Protein AF-A0A9D7Q2U6-F1 (afdb_monomer_lite)

Secondary structure (DSSP, 8-state):
--TTT---------SS-STT-HHHHHHHHHHHHT---SEEEE-GGG--HHHHHHHHHTT-EEEEPPPPPPGGGS-SSGGGSGGGSEEETTTEEE-TTS-EEEE-SPPEEE----TTSPP-PPEEE--EE-GGGGG-TTGGGTTT-TTS---

Structure (mmCIF, N/CA/C/O backbone):
data_AF-A0A9D7Q2U6-F1
#
_entry.id   AF-A0A9D7Q2U6-F1
#
loop_
_atom_site.group_PDB
_atom_site.id
_atom_site.type_symbol
_atom_site.label_atom_id
_atom_site.label_alt_id
_atom_site.label_comp_id
_atom_site.label_asym_id
_atom_site.label_entity_id
_atom_site.label_seq_id
_atom_site.pdbx_PDB_ins_code
_atom_site.Cartn_x
_atom_site.Cartn_y
_atom_site.Cartn_z
_atom_site.occupancy
_atom_site.B_iso_or_equiv
_atom_site.auth_seq_id
_atom_site.auth_comp_id
_atom_site.auth_asym_id
_atom_site.auth_atom_id
_atom_site.pdbx_PDB_model_num
ATOM 1 N N . MET A 1 1 ? -16.877 7.657 15.115 1.00 68.31 1 MET A N 1
ATOM 2 C CA . MET A 1 1 ? -18.040 8.349 15.700 1.00 68.31 1 MET A CA 1
ATOM 3 C C . MET A 1 1 ? -19.271 7.678 15.131 1.00 68.31 1 MET A C 1
ATOM 5 O O . MET A 1 1 ? -19.239 7.358 13.951 1.00 68.31 1 MET A O 1
ATOM 9 N N . ASP A 1 2 ? -20.282 7.401 15.944 1.00 77.38 2 ASP A N 1
ATOM 10 C CA . ASP A 1 2 ? -21.564 6.902 15.449 1.00 77.38 2 ASP A CA 1
ATOM 11 C C . ASP A 1 2 ? -22.241 7.978 14.593 1.00 77.38 2 ASP A C 1
ATOM 13 O O . ASP A 1 2 ? -22.358 9.127 15.021 1.00 77.38 2 ASP A O 1
ATOM 17 N N . GLU A 1 3 ? -22.692 7.625 13.393 1.00 80.56 3 GLU A N 1
ATOM 18 C CA . GLU A 1 3 ? -23.290 8.593 12.478 1.00 80.56 3 GLU A CA 1
ATOM 19 C C . GLU A 1 3 ? -24.650 9.087 12.978 1.00 80.56 3 GLU A C 1
ATOM 21 O O . GLU A 1 3 ? -24.962 10.270 12.821 1.00 80.56 3 GLU A O 1
ATOM 26 N N . LYS A 1 4 ? -25.446 8.216 13.604 1.00 79.75 4 LYS A N 1
ATOM 27 C CA . LYS A 1 4 ? -26.826 8.530 13.985 1.00 79.75 4 LYS A CA 1
ATOM 28 C C . LYS A 1 4 ? -26.895 9.436 15.209 1.00 79.75 4 LYS A C 1
ATOM 30 O O . LYS A 1 4 ? -27.576 10.455 15.189 1.00 79.75 4 LYS A O 1
ATOM 35 N N . ASN A 1 5 ? -26.177 9.071 16.266 1.00 83.88 5 ASN A N 1
ATOM 36 C CA . ASN A 1 5 ? -26.239 9.736 17.567 1.00 83.88 5 ASN A CA 1
ATOM 37 C C . ASN A 1 5 ? -25.010 10.604 17.842 1.00 83.88 5 ASN A C 1
ATOM 39 O O . ASN A 1 5 ? -24.895 11.189 18.916 1.00 83.88 5 ASN A O 1
ATOM 43 N N . LYS A 1 6 ? -24.080 10.686 16.883 1.00 82.94 6 LYS A N 1
ATOM 44 C CA . LYS A 1 6 ? -22.868 11.504 16.975 1.00 82.94 6 LYS A CA 1
ATOM 45 C C . LYS A 1 6 ? -21.985 11.137 18.182 1.00 82.94 6 LYS A C 1
ATOM 47 O O . LYS A 1 6 ? -21.244 11.966 18.706 1.00 82.94 6 LYS A O 1
ATOM 52 N N . LEU A 1 7 ? -22.031 9.869 18.605 1.00 83.75 7 LEU A N 1
ATOM 53 C CA . LEU A 1 7 ? -21.305 9.371 19.775 1.00 83.75 7 LEU A CA 1
ATOM 54 C C . LEU A 1 7 ? -19.847 9.052 19.444 1.00 83.75 7 LEU A C 1
ATOM 56 O O . LEU A 1 7 ? -19.532 8.405 18.441 1.00 83.75 7 LEU A O 1
ATOM 60 N N . ILE A 1 8 ? -18.932 9.474 20.312 1.00 85.19 8 ILE A N 1
ATOM 61 C CA . ILE A 1 8 ? -17.527 9.076 20.225 1.00 85.19 8 ILE A CA 1
ATOM 62 C C . ILE A 1 8 ? -17.414 7.651 20.773 1.00 85.19 8 ILE A C 1
ATOM 64 O O . ILE A 1 8 ? -17.665 7.414 21.948 1.00 85.19 8 ILE A O 1
ATOM 68 N N . ILE A 1 9 ? -17.059 6.709 19.898 1.00 84.38 9 ILE A N 1
ATOM 69 C CA . ILE A 1 9 ? -17.004 5.272 20.219 1.00 84.38 9 ILE A CA 1
ATOM 70 C C . ILE A 1 9 ? -15.640 4.893 20.811 1.00 84.38 9 ILE A C 1
ATOM 72 O O . ILE A 1 9 ? -15.554 4.052 21.694 1.00 84.38 9 ILE A O 1
ATOM 76 N N . ASP A 1 10 ? -14.567 5.519 20.332 1.00 86.56 10 ASP A N 1
ATOM 77 C CA . ASP A 1 10 ? -13.198 5.275 20.777 1.00 86.56 10 ASP A CA 1
ATOM 78 C C . ASP A 1 10 ? -12.380 6.550 20.574 1.00 86.56 10 ASP A C 1
ATOM 80 O O . ASP A 1 10 ? -12.541 7.251 19.571 1.00 86.56 10 ASP A O 1
ATOM 84 N N . TYR A 1 11 ? -11.490 6.838 21.520 1.00 83.69 11 TYR A N 1
ATOM 85 C CA . TYR A 1 11 ? -10.447 7.838 21.356 1.00 83.69 11 TYR A CA 1
ATOM 86 C C . TYR A 1 11 ? -9.187 7.364 22.076 1.00 83.69 11 TYR A C 1
ATOM 88 O O . TYR A 1 11 ? -9.228 6.869 23.201 1.00 83.69 11 TYR A O 1
ATOM 96 N N . LYS A 1 12 ? -8.039 7.519 21.420 1.00 82.19 12 LYS A N 1
ATOM 97 C CA . LYS A 1 12 ? -6.739 7.207 22.007 1.00 82.19 12 LYS A CA 1
ATOM 98 C C . LYS A 1 12 ? -5.771 8.325 21.677 1.00 82.19 12 LYS A C 1
ATOM 100 O O . LYS A 1 12 ? -5.477 8.561 20.511 1.00 82.19 12 LYS A O 1
ATOM 105 N N . VAL A 1 13 ? -5.255 8.983 22.708 1.00 77.06 13 VAL A N 1
ATOM 106 C CA . VAL A 1 13 ? -4.228 10.014 22.549 1.00 77.06 13 VAL A CA 1
ATOM 107 C C . VAL A 1 13 ? -2.879 9.328 22.359 1.00 77.06 13 VAL A C 1
ATOM 109 O O . VAL A 1 13 ? -2.467 8.513 23.187 1.00 77.06 13 VAL A O 1
ATOM 112 N N . THR A 1 14 ? -2.185 9.635 21.266 1.00 69.94 14 THR A N 1
ATOM 113 C CA . THR A 1 14 ? -0.835 9.125 21.006 1.00 69.94 14 THR A CA 1
ATOM 114 C C . THR A 1 14 ? 0.092 10.260 20.605 1.00 69.94 14 THR A C 1
ATOM 116 O O . THR A 1 14 ? -0.251 11.039 19.729 1.00 69.94 14 THR A O 1
ATOM 119 N N . ASN A 1 15 ? 1.296 10.311 21.181 1.00 70.81 15 ASN A N 1
ATOM 120 C CA . ASN A 1 15 ? 2.366 11.216 20.737 1.00 70.81 15 ASN A CA 1
ATOM 121 C C . ASN A 1 15 ? 3.240 10.569 19.640 1.00 70.81 15 ASN A C 1
ATOM 123 O O . ASN A 1 15 ? 4.459 10.704 19.619 1.00 70.81 15 ASN A O 1
ATOM 127 N N . ASN A 1 16 ? 2.618 9.754 18.789 1.00 68.31 16 ASN A N 1
ATOM 128 C CA . ASN A 1 16 ? 3.257 9.078 17.667 1.00 68.31 16 ASN A CA 1
ATOM 129 C C . ASN A 1 16 ? 2.570 9.539 16.385 1.00 68.31 16 ASN A C 1
ATOM 131 O O . ASN A 1 16 ? 1.423 9.971 16.424 1.00 68.31 16 ASN A O 1
ATOM 135 N N . ASN A 1 17 ? 3.264 9.423 15.257 1.00 66.75 17 ASN A N 1
ATOM 136 C CA . ASN A 1 17 ? 2.671 9.718 13.960 1.00 66.75 17 ASN A CA 1
ATOM 137 C C . ASN A 1 17 ? 1.481 8.792 13.644 1.00 66.75 17 ASN A C 1
ATOM 139 O O . ASN A 1 17 ? 1.471 7.624 14.031 1.00 66.75 17 ASN A O 1
ATOM 143 N N . ASP A 1 18 ? 0.525 9.301 12.863 1.00 63.97 18 ASP A N 1
ATOM 144 C CA . ASP A 1 18 ? -0.664 8.547 12.425 1.00 63.97 18 ASP A CA 1
ATOM 145 C C . ASP A 1 18 ? -0.323 7.401 11.457 1.00 63.97 18 ASP A C 1
ATOM 147 O O . ASP A 1 18 ? -1.116 6.484 11.216 1.00 63.97 18 ASP A O 1
ATOM 151 N N . SER A 1 19 ? 0.905 7.404 10.926 1.00 62.50 19 SER A N 1
ATOM 152 C CA . SER A 1 19 ? 1.436 6.306 10.129 1.00 62.50 19 SER A CA 1
ATOM 153 C C . SER A 1 19 ? 1.389 5.003 10.933 1.00 62.50 19 SER A C 1
ATOM 155 O O . SER A 1 19 ? 2.125 4.829 11.903 1.00 62.50 19 SER A O 1
ATOM 157 N N . LYS A 1 20 ? 0.580 4.046 10.461 1.00 74.62 20 LYS A N 1
ATOM 158 C CA . LYS A 1 20 ? 0.310 2.742 11.100 1.00 74.62 20 LYS A CA 1
ATOM 159 C C . LYS A 1 20 ? -0.648 2.754 12.304 1.00 74.62 20 LYS A C 1
ATOM 161 O O . LYS A 1 20 ? -0.622 1.829 13.113 1.00 74.62 20 LYS A O 1
ATOM 166 N N . ALA A 1 21 ? -1.492 3.778 12.444 1.00 82.12 21 ALA A N 1
ATOM 167 C CA . ALA A 1 21 ? -2.475 3.844 13.531 1.00 82.12 21 ALA A CA 1
ATOM 168 C C . ALA A 1 21 ? -3.850 3.224 13.184 1.00 82.12 21 ALA A C 1
ATOM 170 O O . ALA A 1 21 ? -4.569 2.792 14.090 1.00 82.12 21 ALA A O 1
ATOM 171 N N . MET A 1 22 ? -4.201 3.131 11.893 1.00 88.50 22 MET A N 1
ATOM 172 C CA . MET A 1 22 ? -5.538 2.731 11.416 1.00 88.50 22 MET A CA 1
ATOM 173 C C . MET A 1 22 ? -5.989 1.363 11.941 1.00 88.50 22 MET A C 1
ATOM 175 O O . MET A 1 22 ? -7.041 1.254 12.564 1.00 88.50 22 MET A O 1
ATOM 179 N N . SER A 1 23 ? -5.211 0.303 11.709 1.00 87.88 23 SER A N 1
ATOM 180 C CA . SER A 1 23 ? 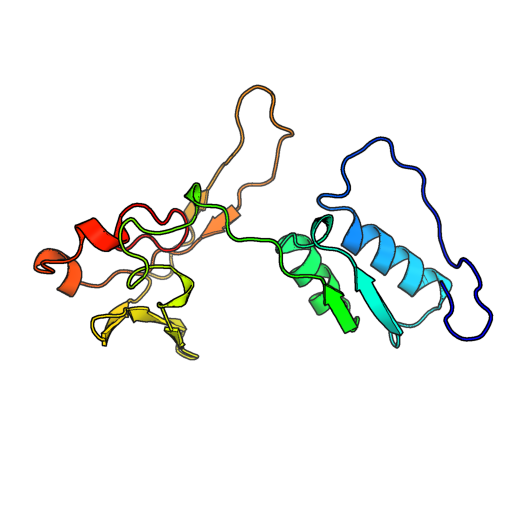-5.610 -1.073 12.028 1.00 87.88 23 SER A CA 1
ATOM 181 C C . SER A 1 23 ? -5.858 -1.266 13.521 1.00 87.88 23 SER A C 1
ATOM 183 O O . SER A 1 23 ? -6.749 -2.018 13.920 1.00 87.88 23 SER A O 1
ATOM 185 N N . GLY A 1 24 ? -5.110 -0.547 14.361 1.00 90.00 24 GLY A N 1
ATOM 186 C CA . GLY A 1 24 ? -5.323 -0.520 15.800 1.00 90.00 24 GLY A CA 1
ATOM 187 C C . GLY A 1 24 ? -6.651 0.131 16.185 1.00 90.00 24 GLY A C 1
ATOM 188 O O . GLY A 1 24 ? -7.306 -0.353 17.105 1.00 90.00 24 GLY A O 1
ATOM 189 N N . MET A 1 25 ? -7.051 1.211 15.509 1.00 91.38 25 MET A N 1
ATOM 190 C CA . MET A 1 25 ? -8.349 1.867 15.722 1.00 91.38 25 MET A CA 1
ATOM 191 C C . MET A 1 25 ? -9.501 0.978 15.257 1.00 91.38 25 MET A C 1
ATOM 193 O O . MET A 1 25 ? -10.429 0.741 16.022 1.00 91.38 25 MET A O 1
ATOM 197 N N . LEU A 1 26 ? -9.395 0.418 14.050 1.00 92.94 26 LEU A N 1
ATOM 198 C CA . LEU A 1 26 ? -10.397 -0.489 13.489 1.00 92.94 26 LEU A CA 1
ATOM 199 C C .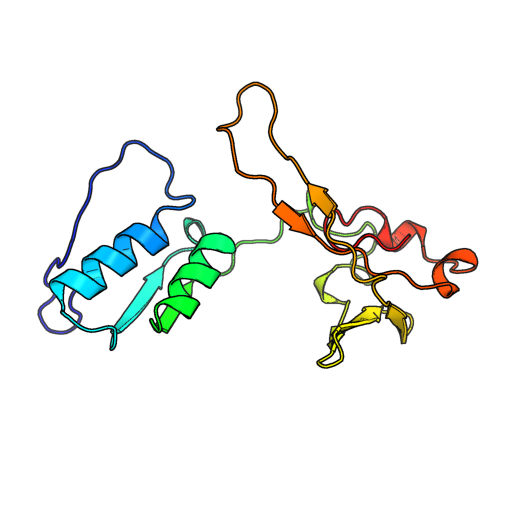 LEU A 1 26 ? -10.631 -1.711 14.375 1.00 92.94 26 LEU A C 1
ATOM 201 O O . LEU A 1 26 ? -11.772 -2.094 14.614 1.00 92.94 26 LEU A O 1
ATOM 205 N N . ARG A 1 27 ? -9.557 -2.290 14.925 1.00 92.81 27 ARG A N 1
ATOM 206 C CA . ARG A 1 27 ? -9.659 -3.408 15.867 1.00 92.81 27 ARG A CA 1
ATOM 207 C C . ARG A 1 27 ? -10.444 -3.029 17.120 1.00 92.81 27 ARG A C 1
ATOM 209 O O . ARG A 1 27 ? -11.295 -3.801 17.540 1.00 92.81 27 ARG A O 1
ATOM 216 N N . ARG A 1 28 ? -10.172 -1.857 17.707 1.00 92.94 28 ARG A N 1
ATOM 217 C CA . ARG A 1 28 ? -10.906 -1.386 18.892 1.00 92.94 28 ARG A CA 1
ATOM 218 C C . ARG A 1 28 ? -12.369 -1.122 18.570 1.00 92.94 28 ARG A C 1
ATOM 220 O O . ARG A 1 28 ? -13.223 -1.598 19.303 1.00 92.94 28 ARG A O 1
ATOM 227 N N . ALA A 1 29 ? -12.652 -0.443 17.459 1.00 91.69 29 ALA A N 1
ATOM 228 C CA . ALA A 1 29 ? -14.018 -0.188 17.010 1.00 91.69 29 ALA A CA 1
ATOM 229 C C . ALA A 1 29 ? -14.797 -1.496 16.815 1.00 91.69 29 ALA A C 1
ATOM 231 O O . ALA A 1 29 ? -15.883 -1.634 17.365 1.00 91.69 29 ALA A O 1
ATOM 232 N N . LYS A 1 30 ? -14.199 -2.486 16.138 1.00 92.94 30 LYS A N 1
ATOM 233 C CA . LYS A 1 30 ? -14.788 -3.820 15.966 1.00 92.94 30 LYS A CA 1
ATOM 234 C C . LYS A 1 30 ? -15.100 -4.501 17.299 1.00 92.94 30 LYS A C 1
ATOM 236 O O . LYS A 1 30 ? -16.153 -5.102 17.431 1.00 92.94 30 LYS A O 1
ATOM 241 N N . THR A 1 31 ? -14.206 -4.403 18.283 1.00 93.81 31 THR A N 1
ATOM 242 C CA . THR A 1 31 ? -14.432 -4.974 19.621 1.00 93.81 31 THR A CA 1
ATOM 243 C C . THR A 1 31 ? -15.511 -4.228 20.410 1.00 93.81 31 THR A C 1
ATOM 245 O O . THR A 1 31 ? -16.287 -4.868 21.103 1.00 93.81 31 THR A O 1
ATOM 248 N N . ILE A 1 32 ? -15.574 -2.897 20.321 1.00 92.31 32 ILE A N 1
ATOM 249 C CA . ILE A 1 32 ? -16.559 -2.085 21.056 1.00 92.31 32 ILE A CA 1
ATOM 250 C C . ILE A 1 32 ? -17.963 -2.246 20.467 1.00 92.31 32 ILE A C 1
ATOM 252 O O . ILE A 1 32 ? -18.935 -2.314 21.211 1.00 92.31 32 ILE A O 1
ATOM 256 N N . LEU A 1 33 ? -18.064 -2.295 19.138 1.00 91.06 33 LEU A N 1
ATOM 257 C CA . LEU A 1 33 ? -19.326 -2.465 18.416 1.00 91.06 33 LEU A CA 1
ATOM 258 C C . LEU A 1 33 ? -19.759 -3.931 18.303 1.00 91.06 33 LEU A C 1
ATOM 260 O O . LEU A 1 33 ? -20.869 -4.188 17.851 1.00 91.06 33 LEU A O 1
ATOM 264 N N . ASP A 1 34 ? -18.869 -4.864 1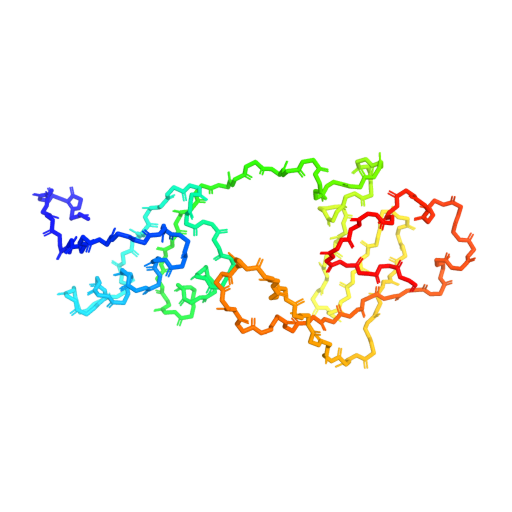8.652 1.00 93.88 34 ASP A N 1
ATOM 265 C CA . ASP A 1 34 ? -19.018 -6.307 18.429 1.00 93.88 34 ASP A CA 1
ATOM 266 C C . ASP A 1 34 ? -19.470 -6.655 16.995 1.00 93.88 34 ASP A C 1
ATOM 268 O O . ASP A 1 34 ? -20.271 -7.550 16.747 1.00 93.88 34 ASP A O 1
ATOM 272 N N . SER A 1 35 ? -18.983 -5.884 16.020 1.00 91.81 35 SER A N 1
ATOM 273 C CA . SER A 1 35 ? -19.401 -5.965 14.621 1.00 91.81 35 SER A CA 1
ATOM 274 C C . SER A 1 35 ? -18.329 -5.394 13.697 1.00 91.81 35 SER A C 1
ATOM 276 O O . SER A 1 35 ? -17.531 -4.544 14.090 1.00 91.81 35 SER A O 1
ATOM 278 N N . ASN A 1 36 ? -18.292 -5.868 12.454 1.00 91.62 36 ASN A N 1
ATOM 279 C CA . ASN A 1 36 ? -17.524 -5.294 11.346 1.00 91.62 36 ASN A CA 1
ATOM 280 C C . ASN A 1 36 ? -18.416 -4.597 10.303 1.00 91.62 36 ASN A C 1
ATOM 282 O O . ASN A 1 36 ? -17.898 -4.136 9.289 1.00 91.62 36 ASN A O 1
ATOM 286 N N . GLU A 1 37 ? -19.726 -4.514 10.545 1.00 93.12 37 GLU A N 1
ATOM 287 C CA . GLU A 1 37 ? -20.712 -3.880 9.663 1.00 93.12 37 GLU A CA 1
ATOM 288 C C . GLU A 1 37 ? -20.715 -2.357 9.847 1.00 93.12 37 GLU A C 1
ATOM 290 O O . GLU A 1 37 ? -21.680 -1.748 10.306 1.00 93.12 37 GLU A O 1
ATOM 295 N N . PHE A 1 38 ? -19.587 -1.729 9.529 1.00 90.88 38 PHE A N 1
ATOM 296 C CA . PHE A 1 38 ? -19.459 -0.280 9.497 1.00 90.88 38 PHE A CA 1
ATOM 297 C C . PHE A 1 38 ? -18.459 0.148 8.426 1.00 90.88 38 PHE A C 1
ATOM 299 O O . PHE A 1 38 ? -17.498 -0.565 8.129 1.00 90.88 38 PHE A O 1
ATOM 306 N N . ALA A 1 39 ? -18.662 1.352 7.896 1.00 91.31 39 ALA A N 1
ATOM 307 C CA . ALA A 1 39 ? -17.715 2.004 7.007 1.00 91.31 39 ALA A CA 1
ATOM 308 C C . ALA A 1 39 ? -16.793 2.935 7.806 1.00 91.31 39 ALA A C 1
ATOM 310 O O . ALA A 1 39 ? -17.245 3.748 8.617 1.00 91.31 39 ALA A O 1
ATOM 311 N N . ALA A 1 40 ? -15.486 2.829 7.577 1.00 91.31 40 ALA A N 1
ATOM 312 C CA . ALA A 1 40 ? -14.488 3.674 8.216 1.00 91.31 40 ALA A CA 1
ATOM 313 C C . ALA A 1 40 ? -13.913 4.699 7.231 1.00 91.31 40 ALA A C 1
ATOM 315 O O . ALA A 1 40 ? -13.339 4.331 6.208 1.00 91.31 40 ALA A O 1
ATOM 316 N N . LEU A 1 41 ? -14.028 5.987 7.558 1.00 91.75 41 LEU A N 1
ATOM 317 C CA . LEU A 1 41 ? -13.507 7.085 6.744 1.00 91.75 41 LEU A CA 1
ATOM 318 C C . LEU A 1 41 ? -12.213 7.641 7.356 1.00 91.75 41 LEU A C 1
ATOM 320 O O . LEU A 1 41 ? -12.206 8.047 8.519 1.00 91.75 41 LEU A O 1
ATOM 324 N N . TYR A 1 42 ? -11.137 7.687 6.569 1.00 90.56 42 TYR A N 1
ATOM 325 C CA . TYR A 1 42 ? -9.834 8.213 6.983 1.00 90.56 42 TYR A CA 1
ATOM 326 C C . TYR A 1 42 ? -9.245 9.196 5.963 1.00 90.56 42 TYR A C 1
ATOM 328 O O . TYR A 1 42 ? -9.528 9.139 4.764 1.00 90.56 42 TYR A O 1
ATOM 336 N N . ASP A 1 43 ? -8.376 10.086 6.443 1.00 89.06 43 ASP A N 1
ATOM 337 C CA . ASP A 1 43 ? -7.635 11.018 5.594 1.00 89.06 43 ASP A CA 1
ATOM 338 C C . ASP A 1 43 ? -6.411 10.367 4.912 1.00 89.06 43 ASP A C 1
ATOM 340 O O . ASP A 1 43 ? -6.103 9.184 5.090 1.00 89.06 43 ASP A O 1
ATOM 344 N N . LYS A 1 44 ? -5.673 11.175 4.142 1.00 83.81 44 LYS A N 1
ATOM 345 C CA . LYS A 1 44 ? -4.496 10.730 3.384 1.00 83.81 44 LYS A CA 1
ATOM 346 C C . LYS A 1 44 ? -3.324 10.256 4.254 1.00 83.81 44 LYS A C 1
ATOM 348 O O . LYS A 1 44 ? -2.487 9.490 3.779 1.00 83.81 44 LYS A O 1
ATOM 353 N N . GLY A 1 45 ? -3.245 10.683 5.516 1.00 83.50 45 GLY A N 1
ATOM 354 C CA . GLY A 1 45 ? -2.204 10.282 6.468 1.00 83.50 45 GLY A CA 1
ATOM 355 C C . GLY A 1 45 ? -2.287 8.805 6.860 1.00 83.50 45 GLY A C 1
ATOM 356 O O . GLY A 1 45 ? -1.277 8.195 7.225 1.00 83.50 45 GLY A O 1
ATOM 357 N N . TYR A 1 46 ? -3.462 8.197 6.691 1.00 85.38 46 TYR A N 1
ATOM 358 C CA . TYR A 1 46 ? -3.714 6.785 6.964 1.00 85.38 46 TYR A CA 1
ATOM 359 C C . TYR A 1 46 ? -3.531 5.878 5.731 1.00 85.38 46 TYR A C 1
ATOM 361 O O . TYR A 1 46 ? -3.725 4.668 5.825 1.00 85.38 46 TYR A O 1
ATOM 369 N N . HIS A 1 47 ? -3.075 6.403 4.588 1.00 85.25 47 HIS A N 1
ATOM 370 C CA . HIS A 1 47 ? -2.894 5.649 3.337 1.00 85.25 47 HIS A CA 1
ATOM 371 C C . HIS A 1 47 ? -1.622 4.763 3.326 1.00 85.25 47 HIS A C 1
ATOM 373 O O . HIS A 1 47 ? -0.810 4.759 2.397 1.00 85.25 47 HIS A O 1
ATOM 379 N N . THR A 1 48 ? -1.403 3.991 4.392 1.00 85.31 48 THR A N 1
ATOM 380 C CA . THR A 1 48 ? -0.298 3.028 4.484 1.00 85.31 48 THR A CA 1
ATOM 381 C C . THR A 1 48 ? -0.765 1.644 4.034 1.00 85.31 48 THR A C 1
ATOM 383 O O . THR A 1 48 ? -1.641 1.052 4.658 1.00 85.31 48 THR A O 1
ATOM 386 N N . GLY A 1 49 ? -0.135 1.067 3.005 1.00 84.75 49 GLY A N 1
ATOM 387 C CA . GLY A 1 49 ? -0.580 -0.203 2.405 1.00 84.75 49 GLY A CA 1
ATOM 388 C C . GLY A 1 49 ? -0.711 -1.389 3.375 1.00 84.75 49 GLY A C 1
ATOM 389 O O . GLY A 1 49 ? -1.629 -2.194 3.236 1.00 84.75 49 GLY A O 1
ATOM 390 N N . SER A 1 50 ? 0.150 -1.493 4.396 1.00 83.31 50 SER A N 1
ATOM 391 C CA . SER A 1 50 ? 0.027 -2.550 5.415 1.00 83.31 50 SER A CA 1
ATOM 392 C C . SER A 1 50 ? -1.234 -2.409 6.270 1.00 83.31 50 SER A C 1
ATOM 394 O O . SER A 1 50 ? -1.821 -3.416 6.656 1.00 83.31 50 SER A O 1
ATOM 396 N N . GLU A 1 51 ? -1.657 -1.174 6.540 1.00 89.06 51 GLU A N 1
ATOM 397 C CA . GLU A 1 51 ? -2.879 -0.881 7.289 1.00 89.06 51 GLU A CA 1
ATOM 398 C C . GLU A 1 51 ? -4.120 -1.170 6.451 1.00 89.06 51 GLU A C 1
ATOM 400 O O . GLU A 1 51 ? -5.034 -1.835 6.930 1.00 89.06 51 GLU A O 1
ATOM 405 N N . LEU A 1 52 ? -4.098 -0.759 5.177 1.00 90.69 52 LEU A N 1
ATOM 406 C CA . LEU A 1 52 ? -5.161 -1.046 4.215 1.00 90.69 52 LEU A CA 1
ATOM 407 C C . LEU A 1 52 ? -5.391 -2.559 4.079 1.00 90.69 52 LEU A C 1
ATOM 409 O O . LEU A 1 52 ? -6.520 -3.041 4.153 1.00 90.69 52 LEU A O 1
ATOM 413 N N . LYS A 1 53 ? -4.304 -3.334 3.961 1.00 89.31 53 LYS A N 1
ATOM 414 C CA . LYS A 1 53 ? -4.371 -4.801 3.949 1.00 89.31 53 LYS A CA 1
ATOM 415 C C . LYS A 1 53 ? -4.976 -5.350 5.242 1.00 89.31 53 LYS A C 1
ATOM 417 O O . LYS A 1 53 ? -5.792 -6.264 5.186 1.00 89.31 53 LYS A O 1
ATOM 422 N N . ALA A 1 54 ? -4.572 -4.831 6.399 1.00 90.31 54 ALA A N 1
ATOM 423 C CA . ALA A 1 54 ? -5.097 -5.289 7.681 1.00 90.31 54 ALA A CA 1
ATOM 424 C C . ALA A 1 54 ? -6.601 -5.007 7.821 1.00 90.31 54 ALA A C 1
ATOM 426 O O . ALA A 1 54 ? -7.332 -5.882 8.275 1.00 90.31 54 ALA A O 1
ATOM 427 N N . ALA A 1 55 ? -7.064 -3.825 7.405 1.00 92.31 55 ALA A N 1
ATOM 428 C CA . ALA A 1 55 ? -8.481 -3.464 7.370 1.00 92.31 55 ALA A CA 1
ATOM 429 C C . ALA A 1 55 ? -9.290 -4.410 6.472 1.00 92.31 55 ALA A C 1
ATOM 431 O O . ALA A 1 55 ? -10.287 -4.979 6.915 1.00 92.31 55 ALA A O 1
ATOM 432 N N . HIS A 1 56 ? -8.790 -4.667 5.259 1.00 91.88 56 HIS A N 1
ATOM 433 C CA . HIS A 1 56 ? -9.405 -5.606 4.323 1.00 91.88 56 HIS A CA 1
ATOM 434 C C . HIS A 1 56 ? -9.502 -7.025 4.907 1.00 91.88 56 HIS A C 1
ATOM 436 O O . HIS A 1 56 ? -10.568 -7.633 4.884 1.00 91.88 56 HIS A O 1
ATOM 442 N N . LEU A 1 57 ? -8.425 -7.534 5.518 1.00 92.94 57 LEU A N 1
ATOM 443 C CA . LEU A 1 57 ? -8.425 -8.845 6.183 1.00 92.94 57 LEU A CA 1
ATOM 444 C C . LEU A 1 57 ? -9.355 -8.912 7.406 1.00 92.94 57 LEU A C 1
ATOM 446 O O . LEU A 1 57 ? -9.766 -10.001 7.796 1.00 92.94 57 LEU A O 1
ATOM 450 N N . MET A 1 58 ? -9.685 -7.776 8.028 1.00 93.25 58 MET A N 1
ATOM 451 C CA . MET A 1 58 ? -10.662 -7.707 9.121 1.00 93.25 58 MET A CA 1
ATOM 452 C C . MET A 1 58 ? -12.118 -7.705 8.634 1.00 93.25 58 MET A C 1
ATOM 454 O O . MET A 1 58 ? -13.016 -7.820 9.477 1.00 93.25 58 MET A O 1
ATOM 458 N N . GLY A 1 59 ? -12.339 -7.603 7.317 1.00 94.06 59 GLY A N 1
ATOM 459 C CA . GLY A 1 59 ? -13.659 -7.534 6.697 1.00 94.06 59 GLY A CA 1
ATOM 460 C C . GLY A 1 59 ? -14.384 -6.226 7.001 1.00 94.06 59 GLY A C 1
ATOM 461 O O . GLY A 1 59 ? -15.593 -6.257 7.197 1.00 94.06 59 GLY A O 1
ATOM 462 N N . ILE A 1 60 ? -13.649 -5.118 7.135 1.00 93.94 60 ILE A N 1
ATOM 463 C CA . ILE A 1 60 ? -14.207 -3.791 7.420 1.00 93.94 60 ILE A CA 1
ATOM 464 C C . ILE A 1 60 ? -14.140 -2.953 6.144 1.00 93.94 60 ILE A C 1
ATOM 466 O O . ILE A 1 60 ? -13.077 -2.856 5.521 1.00 93.94 60 ILE A O 1
ATOM 470 N N . GLU A 1 61 ? -15.259 -2.336 5.770 1.00 93.19 61 GLU A N 1
ATOM 471 C CA . GLU A 1 61 ? -15.302 -1.381 4.667 1.00 93.19 61 GLU A CA 1
ATOM 472 C C . GLU A 1 61 ? -14.563 -0.097 5.064 1.00 93.19 61 GLU A C 1
ATOM 474 O O . GLU A 1 61 ? -14.778 0.463 6.140 1.00 93.19 61 GLU A O 1
ATOM 479 N N . MET A 1 62 ? -13.663 0.378 4.204 1.00 91.81 62 MET A N 1
ATOM 480 C CA . MET A 1 62 ? -12.896 1.591 4.469 1.00 91.81 62 MET A CA 1
ATOM 481 C C . MET A 1 62 ? -12.785 2.477 3.234 1.00 91.81 62 MET A C 1
ATOM 483 O O . MET A 1 62 ? -12.592 2.007 2.114 1.00 91.81 62 MET A O 1
ATOM 487 N N . LEU A 1 63 ? -12.835 3.778 3.482 1.00 92.00 63 LEU A N 1
ATOM 488 C CA . LEU A 1 63 ? -12.647 4.838 2.509 1.00 92.00 63 LEU A CA 1
ATOM 489 C C . LEU A 1 63 ? -11.477 5.692 2.996 1.00 92.00 63 LEU A C 1
ATOM 491 O O . LEU A 1 63 ? -11.523 6.264 4.085 1.00 92.00 63 LEU A O 1
ATOM 495 N N . VAL A 1 64 ? -10.406 5.749 2.208 1.00 91.44 64 VAL A N 1
ATOM 496 C CA . VAL A 1 64 ? -9.182 6.476 2.565 1.00 91.44 64 VAL A CA 1
ATOM 497 C C . VAL A 1 64 ? -8.836 7.427 1.435 1.00 91.44 64 VAL A C 1
ATOM 499 O O . VAL A 1 64 ? -8.780 7.015 0.276 1.00 91.44 64 VAL A O 1
ATOM 502 N N . ALA A 1 65 ? -8.599 8.696 1.763 1.00 88.19 65 ALA A N 1
ATOM 503 C CA . ALA A 1 65 ? -8.183 9.669 0.761 1.00 88.19 65 ALA A CA 1
ATOM 504 C C . ALA A 1 65 ? -6.831 9.271 0.140 1.00 88.19 65 ALA A C 1
ATOM 506 O O . ALA A 1 65 ? -5.883 8.917 0.847 1.00 88.19 65 ALA A O 1
ATOM 507 N N . ILE A 1 66 ? -6.739 9.345 -1.187 1.00 84.25 66 ILE A N 1
ATOM 508 C CA . ILE A 1 66 ? -5.518 9.015 -1.928 1.00 84.25 66 ILE A CA 1
ATOM 509 C C . ILE A 1 66 ? -4.519 10.176 -1.763 1.00 84.25 66 ILE A C 1
ATOM 511 O O . ILE A 1 66 ? -4.884 11.324 -2.027 1.00 84.25 66 ILE A O 1
ATOM 515 N N . PRO A 1 67 ? -3.279 9.931 -1.298 1.00 82.81 67 PRO A N 1
ATOM 516 C CA . PRO A 1 67 ? -2.258 10.963 -1.190 1.00 82.81 67 PRO A CA 1
ATOM 517 C C . PRO A 1 67 ? -1.716 11.345 -2.570 1.00 82.81 67 PRO A C 1
ATOM 519 O O . PRO A 1 67 ? -1.694 10.528 -3.491 1.00 82.81 67 PRO A O 1
ATOM 522 N N . ASP A 1 68 ? -1.186 12.562 -2.684 1.00 79.88 68 ASP A N 1
ATOM 523 C CA . ASP A 1 68 ? -0.472 12.993 -3.884 1.00 79.88 68 ASP A CA 1
ATOM 524 C C . ASP A 1 68 ? 0.765 12.115 -4.128 1.00 79.88 68 ASP A C 1
ATOM 526 O O . ASP A 1 68 ? 1.522 11.785 -3.205 1.00 79.88 68 ASP A O 1
ATOM 530 N N . ILE A 1 69 ? 0.998 11.747 -5.388 1.00 70.19 69 ILE A N 1
ATOM 531 C CA . ILE A 1 69 ? 2.178 10.973 -5.774 1.00 70.19 69 ILE A CA 1
ATOM 532 C C . ILE A 1 69 ? 3.392 11.902 -5.720 1.00 70.19 69 ILE A C 1
ATOM 534 O O . ILE A 1 69 ? 3.475 12.891 -6.447 1.00 70.19 69 ILE A O 1
ATOM 538 N N . SER A 1 70 ? 4.360 11.591 -4.855 1.00 69.38 70 SER A N 1
ATOM 539 C CA . SER A 1 70 ? 5.611 12.356 -4.808 1.00 69.38 70 SER A CA 1
ATOM 540 C C . SER A 1 70 ? 6.354 12.267 -6.146 1.00 69.38 70 SER A C 1
ATOM 542 O O . SER A 1 70 ? 6.433 11.193 -6.742 1.00 69.38 70 SER A O 1
ATOM 544 N N . SER A 1 71 ? 6.985 13.359 -6.584 1.00 65.00 71 SER A N 1
ATOM 545 C CA . SER A 1 71 ? 7.806 13.382 -7.807 1.00 65.00 71 SER A CA 1
ATOM 546 C C . SER A 1 71 ? 8.947 12.356 -7.784 1.00 65.00 71 SER A C 1
ATOM 548 O O . SER A 1 71 ? 9.339 11.836 -8.823 1.00 65.00 71 SER A O 1
ATOM 550 N N . ALA A 1 72 ? 9.437 11.995 -6.594 1.00 65.50 72 ALA A N 1
ATOM 551 C CA . ALA A 1 72 ? 10.427 10.937 -6.397 1.00 65.50 72 ALA A CA 1
ATOM 552 C C . ALA A 1 72 ? 9.907 9.524 -6.730 1.00 65.50 72 ALA A C 1
ATOM 554 O O . ALA A 1 72 ? 10.704 8.603 -6.881 1.00 65.50 72 ALA A O 1
ATOM 555 N N . SER A 1 73 ? 8.586 9.345 -6.815 1.00 70.00 73 SER A N 1
ATOM 556 C CA . SER A 1 73 ? 7.927 8.086 -7.190 1.00 70.00 73 SER A CA 1
ATOM 557 C C . SER A 1 73 ? 7.524 8.039 -8.668 1.00 70.00 73 SER A C 1
ATOM 559 O O . SER A 1 73 ? 6.965 7.037 -9.106 1.00 70.00 73 SER A O 1
ATOM 561 N N . MET A 1 74 ? 7.808 9.103 -9.425 1.00 79.44 74 MET A N 1
ATOM 562 C CA . MET A 1 74 ? 7.516 9.200 -10.852 1.00 79.44 74 MET A CA 1
ATOM 563 C C . MET A 1 74 ? 8.726 8.754 -11.677 1.00 79.44 74 MET A C 1
ATOM 565 O O . MET A 1 74 ? 9.885 8.993 -11.318 1.00 79.44 74 MET A O 1
ATOM 569 N N . ALA A 1 75 ? 8.452 8.112 -12.806 1.00 80.75 75 ALA A N 1
ATOM 570 C CA . ALA A 1 75 ? 9.451 7.840 -13.824 1.00 80.75 75 ALA A CA 1
ATOM 571 C C . ALA A 1 75 ? 9.934 9.156 -14.478 1.00 80.75 75 ALA A C 1
ATOM 573 O O . ALA A 1 75 ? 9.219 10.160 -14.440 1.00 80.75 75 ALA A O 1
ATOM 574 N N . PRO A 1 76 ? 11.143 9.185 -15.079 1.00 82.62 76 PRO A N 1
ATOM 575 C CA . PRO A 1 76 ? 11.595 10.323 -15.884 1.00 82.62 76 PRO A CA 1
ATOM 576 C C . PRO A 1 76 ? 10.593 10.729 -16.970 1.00 82.62 76 PRO A C 1
ATOM 578 O O . PRO A 1 76 ? 10.433 11.915 -17.239 1.00 82.62 76 PRO A O 1
ATOM 581 N N . ASP A 1 77 ? 9.923 9.741 -17.559 1.00 84.94 77 ASP A N 1
ATOM 582 C CA . ASP A 1 77 ? 8.844 9.917 -18.521 1.00 84.94 77 ASP A CA 1
ATOM 583 C C . ASP A 1 77 ? 7.534 9.401 -17.896 1.00 84.94 77 ASP A C 1
ATOM 585 O O . ASP A 1 77 ? 7.455 8.214 -17.555 1.00 84.94 77 ASP A O 1
ATOM 589 N N . PRO A 1 78 ? 6.504 10.254 -17.737 1.00 86.06 78 PRO A N 1
ATOM 590 C CA . PRO A 1 78 ? 5.229 9.858 -17.148 1.00 86.06 78 PRO A CA 1
ATOM 591 C C . PRO A 1 78 ? 4.548 8.672 -17.839 1.00 86.06 78 PRO A C 1
ATOM 593 O O . PRO A 1 78 ? 3.833 7.929 -17.170 1.00 86.06 78 PRO A O 1
ATOM 596 N N . ALA A 1 79 ? 4.804 8.449 -19.136 1.00 86.88 79 ALA A N 1
ATOM 597 C CA . ALA A 1 79 ? 4.273 7.300 -19.874 1.00 86.88 79 ALA A CA 1
ATOM 598 C C . ALA A 1 79 ? 4.800 5.948 -19.356 1.00 86.88 79 ALA A C 1
ATOM 600 O O . ALA A 1 79 ? 4.285 4.897 -19.729 1.00 86.88 79 ALA A O 1
ATOM 601 N N . TYR A 1 80 ? 5.824 5.967 -18.500 1.00 86.50 80 TYR A N 1
ATOM 602 C CA . TYR A 1 80 ? 6.438 4.787 -17.895 1.00 86.50 80 TYR A CA 1
ATOM 603 C C . TYR A 1 80 ? 6.317 4.776 -16.374 1.00 86.50 80 TYR A C 1
ATOM 605 O O . TYR A 1 80 ? 7.060 4.053 -15.713 1.00 86.50 80 TYR A O 1
ATOM 613 N N . ASN A 1 81 ? 5.393 5.550 -15.800 1.00 85.38 81 ASN A N 1
ATOM 614 C CA . ASN A 1 81 ? 5.053 5.424 -14.386 1.00 85.38 81 ASN A CA 1
ATOM 615 C C . ASN A 1 81 ? 4.538 4.018 -14.057 1.00 85.38 81 ASN A C 1
ATOM 617 O O . ASN A 1 81 ? 3.979 3.333 -14.908 1.00 85.38 81 ASN A O 1
ATOM 621 N N . VAL A 1 82 ? 4.645 3.611 -12.785 1.00 82.06 82 VAL A N 1
ATOM 622 C CA . VAL A 1 82 ? 4.098 2.323 -12.302 1.00 82.06 82 VAL A CA 1
ATOM 623 C C . VAL A 1 82 ? 2.613 2.176 -12.612 1.00 82.06 82 VAL A C 1
ATOM 625 O O . VAL A 1 82 ? 2.165 1.067 -12.878 1.00 82.06 82 VAL A O 1
ATOM 628 N N . SER A 1 83 ? 1.861 3.281 -12.584 1.00 83.94 83 SER A N 1
ATOM 629 C CA . SER A 1 83 ? 0.432 3.308 -12.913 1.00 83.94 83 SER A CA 1
ATOM 630 C C . SER A 1 83 ? 0.130 2.780 -14.314 1.00 83.94 83 SER A C 1
ATOM 632 O O . SER A 1 83 ? -0.938 2.217 -14.524 1.00 83.94 83 SER A O 1
ATOM 634 N N . GLU A 1 84 ? 1.082 2.906 -15.240 1.00 89.88 84 GLU A N 1
ATOM 635 C CA . GLU A 1 84 ? 0.936 2.479 -16.632 1.00 89.88 84 GLU A CA 1
ATOM 636 C C . GLU A 1 84 ? 1.262 0.987 -16.830 1.00 89.88 84 GLU A C 1
ATOM 638 O O . GLU A 1 84 ? 1.112 0.447 -17.926 1.00 89.88 84 GLU A O 1
ATOM 643 N N . PHE A 1 85 ? 1.712 0.290 -15.779 1.00 91.00 85 PHE A N 1
ATOM 644 C CA . PHE A 1 85 ? 1.941 -1.152 -15.808 1.00 91.00 85 PHE A CA 1
ATOM 645 C C . PHE A 1 85 ? 0.683 -1.891 -15.353 1.00 91.00 85 PHE A C 1
ATOM 647 O O . PHE A 1 85 ? 0.280 -1.834 -14.191 1.00 91.00 85 PHE A O 1
ATOM 654 N N . ILE A 1 86 ? 0.092 -2.659 -16.263 1.00 93.12 86 ILE A N 1
ATOM 655 C CA . ILE A 1 86 ? -1.174 -3.354 -16.022 1.00 93.12 86 ILE A CA 1
ATOM 656 C C . ILE A 1 86 ? -0.894 -4.720 -15.400 1.00 93.12 86 ILE A C 1
ATOM 658 O O . ILE A 1 86 ? -0.306 -5.586 -16.050 1.00 93.12 86 ILE A O 1
ATOM 662 N N . TYR A 1 87 ? -1.332 -4.926 -14.159 1.00 91.88 87 TYR A N 1
ATOM 663 C CA . TYR A 1 87 ? -1.313 -6.240 -13.515 1.00 91.88 87 TYR A CA 1
ATOM 664 C C . TYR A 1 87 ? -2.432 -7.136 -14.062 1.00 91.88 87 TYR A C 1
ATOM 666 O O . TYR A 1 87 ? -3.555 -6.675 -14.261 1.00 91.88 87 TYR A O 1
ATOM 674 N N . LYS A 1 88 ? -2.132 -8.418 -14.288 1.00 92.69 88 LYS A N 1
ATOM 675 C CA . LYS A 1 88 ? -3.071 -9.435 -14.782 1.00 92.69 88 LYS A CA 1
ATOM 676 C C . LYS A 1 88 ? -3.250 -10.565 -13.770 1.00 92.69 88 LYS A C 1
ATOM 678 O O . LYS A 1 88 ? -2.328 -10.893 -13.022 1.00 92.69 88 LYS A O 1
ATOM 683 N N . ASP A 1 89 ? -4.406 -11.224 -13.825 1.00 92.75 89 ASP A N 1
ATOM 684 C CA . ASP A 1 89 ? -4.795 -12.302 -12.899 1.00 92.75 89 ASP A CA 1
ATOM 685 C C . ASP A 1 89 ? -3.842 -13.505 -12.912 1.00 92.75 89 ASP A C 1
ATOM 687 O O . ASP A 1 89 ? -3.694 -14.203 -11.912 1.00 92.75 89 ASP A O 1
ATOM 691 N N . ASN A 1 90 ? -3.122 -13.716 -14.016 1.00 93.00 90 ASN A N 1
ATOM 692 C CA . ASN A 1 90 ? -2.092 -14.749 -14.141 1.00 93.00 90 ASN A CA 1
ATOM 693 C C . ASN A 1 90 ? -0.756 -14.382 -13.463 1.00 93.00 90 ASN A C 1
ATOM 695 O O . ASN A 1 90 ? 0.269 -14.984 -13.77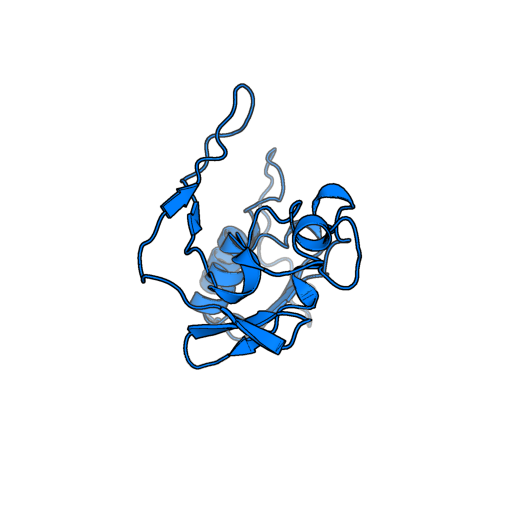9 1.00 93.00 90 ASN A O 1
ATOM 699 N N . HIS A 1 91 ? -0.756 -13.396 -12.563 1.00 92.75 91 HIS A N 1
ATOM 700 C CA . HIS A 1 91 ? 0.426 -12.921 -11.852 1.00 92.75 91 HIS A CA 1
ATOM 701 C C . HIS A 1 91 ? 1.526 -12.424 -12.801 1.00 92.75 91 HIS A C 1
ATOM 703 O O . HIS A 1 91 ? 2.692 -12.804 -12.700 1.00 92.75 91 HIS A O 1
ATOM 709 N N . THR A 1 92 ? 1.147 -11.571 -13.751 1.00 93.44 92 THR A N 1
ATOM 710 C CA . THR A 1 92 ? 2.081 -10.897 -14.664 1.00 93.44 92 THR A CA 1
ATOM 711 C C . THR A 1 92 ? 1.766 -9.413 -14.754 1.00 93.44 92 THR A C 1
ATOM 713 O O . THR A 1 92 ? 0.666 -8.978 -14.414 1.00 93.44 92 THR A O 1
ATOM 716 N N . TYR A 1 93 ? 2.734 -8.637 -15.233 1.00 92.81 93 TYR A N 1
ATOM 717 C CA . TYR A 1 93 ? 2.513 -7.246 -15.615 1.00 92.81 93 TYR A CA 1
ATOM 718 C C . TYR A 1 93 ? 2.632 -7.089 -17.127 1.00 92.81 93 TYR A C 1
ATOM 720 O O . TYR A 1 93 ? 3.412 -7.782 -17.770 1.00 92.81 93 TYR A O 1
ATOM 728 N N . THR A 1 94 ? 1.884 -6.157 -17.705 1.00 93.12 94 THR A N 1
ATOM 729 C CA . THR A 1 94 ? 2.086 -5.679 -19.077 1.00 93.12 94 THR A CA 1
ATOM 730 C C . THR A 1 94 ? 2.630 -4.260 -19.011 1.00 93.12 94 THR A C 1
ATOM 732 O O . THR A 1 94 ? 2.021 -3.413 -18.362 1.00 93.12 94 THR A O 1
ATOM 735 N N . CYS A 1 95 ? 3.785 -4.004 -19.627 1.00 90.81 95 CYS A N 1
ATOM 736 C CA . CYS A 1 95 ? 4.365 -2.660 -19.663 1.00 90.81 95 CYS A CA 1
ATOM 737 C C . CYS A 1 95 ? 3.729 -1.790 -20.765 1.00 90.81 95 CYS A C 1
ATOM 739 O O . CYS A 1 95 ? 3.065 -2.328 -21.655 1.00 90.81 95 CYS A O 1
ATOM 741 N N . PRO A 1 96 ? 4.001 -0.471 -20.784 1.00 92.00 96 PRO A N 1
ATOM 742 C CA . PRO A 1 96 ? 3.503 0.440 -21.823 1.00 92.00 96 PRO A CA 1
ATOM 743 C C . PRO A 1 96 ? 3.901 0.047 -23.254 1.00 92.00 96 PRO A C 1
ATOM 745 O O . PRO A 1 96 ? 3.184 0.327 -24.207 1.00 92.00 96 PRO A O 1
ATOM 748 N N . GLN A 1 97 ? 5.017 -0.675 -23.410 1.00 90.94 97 GLN A N 1
ATOM 749 C CA . GLN A 1 97 ? 5.461 -1.245 -24.689 1.00 90.94 97 GLN A CA 1
ATOM 750 C C . GLN A 1 97 ? 4.771 -2.576 -25.030 1.00 90.94 97 GLN A C 1
ATOM 752 O O . GLN A 1 97 ? 5.250 -3.311 -25.884 1.00 90.94 97 GLN A O 1
ATOM 757 N N . GLN A 1 98 ? 3.691 -2.931 -24.329 1.00 92.94 98 GLN A N 1
ATOM 758 C CA . GLN A 1 98 ? 2.889 -4.145 -24.520 1.00 92.94 98 GLN A CA 1
ATOM 759 C C . GLN A 1 98 ? 3.629 -5.473 -24.287 1.00 92.94 98 GLN A C 1
ATOM 761 O O . GLN A 1 98 ? 3.116 -6.546 -24.605 1.00 92.94 98 GLN A O 1
ATOM 766 N N . HIS A 1 99 ? 4.811 -5.437 -23.673 1.00 92.44 99 HIS A N 1
ATOM 767 C CA . HIS A 1 99 ? 5.536 -6.650 -23.314 1.00 92.44 99 HIS A CA 1
ATOM 768 C C . HIS A 1 99 ? 5.048 -7.188 -21.971 1.00 92.44 99 HIS A C 1
ATOM 770 O O . HIS A 1 99 ? 4.761 -6.429 -21.043 1.00 92.44 99 HIS A O 1
ATOM 776 N N . THR A 1 100 ? 4.985 -8.515 -21.861 1.00 94.06 100 THR A N 1
ATOM 777 C CA . THR A 1 100 ? 4.642 -9.193 -20.607 1.00 94.06 100 THR A CA 1
ATOM 778 C C . THR A 1 100 ? 5.895 -9.362 -19.749 1.00 94.06 100 THR A C 1
ATOM 780 O O . THR A 1 100 ? 6.935 -9.809 -20.237 1.00 94.06 100 THR A O 1
ATOM 783 N N . LEU A 1 101 ? 5.786 -8.996 -18.474 1.00 93.38 101 LEU A N 1
ATOM 784 C CA . LEU A 1 101 ? 6.802 -9.152 -17.445 1.00 93.38 101 LEU A CA 1
ATOM 785 C C . LEU A 1 101 ? 6.376 -10.270 -16.494 1.00 93.38 101 LEU A C 1
ATOM 787 O O . LEU A 1 101 ? 5.257 -10.271 -15.974 1.00 93.38 101 LEU A O 1
ATOM 791 N N . THR A 1 102 ? 7.293 -11.196 -16.241 1.00 93.88 102 THR A N 1
ATOM 792 C CA . THR A 1 102 ? 7.080 -12.376 -15.396 1.00 93.88 102 THR A CA 1
ATOM 793 C C . THR A 1 102 ? 8.050 -12.384 -14.220 1.00 93.88 102 THR A C 1
ATOM 795 O O . THR A 1 102 ? 9.141 -11.819 -14.292 1.00 93.88 102 THR A O 1
ATOM 798 N N . THR A 1 103 ? 7.668 -13.058 -13.143 1.00 93.12 103 THR A N 1
ATOM 799 C CA . THR A 1 103 ? 8.506 -13.284 -11.959 1.00 93.12 103 THR A CA 1
ATOM 800 C C . THR A 1 103 ? 9.190 -14.651 -12.033 1.00 93.12 103 THR A C 1
ATOM 802 O O . THR A 1 103 ? 8.683 -15.572 -12.670 1.00 93.12 103 THR A O 1
ATOM 805 N N . ASN A 1 104 ? 10.324 -14.811 -11.348 1.00 91.94 104 ASN A N 1
ATOM 806 C CA . ASN A 1 104 ? 10.924 -16.128 -11.091 1.00 91.94 104 ASN A CA 1
ATOM 807 C C . ASN A 1 104 ? 10.345 -16.808 -9.831 1.00 91.94 104 ASN A C 1
ATOM 809 O O . ASN A 1 104 ? 10.823 -17.868 -9.438 1.00 91.94 104 ASN A O 1
ATOM 813 N N . GLY A 1 105 ? 9.367 -16.173 -9.173 1.00 91.31 105 GLY A N 1
ATOM 814 C CA . GLY A 1 105 ? 8.714 -16.647 -7.951 1.00 91.31 105 GLY A CA 1
ATOM 815 C C . GLY A 1 105 ? 9.494 -16.380 -6.659 1.00 91.31 105 GLY A C 1
ATOM 816 O O . GLY A 1 105 ? 8.981 -16.653 -5.573 1.00 91.31 105 GLY A O 1
ATOM 817 N N . ASN A 1 106 ? 10.706 -15.823 -6.737 1.00 92.50 106 ASN A N 1
ATOM 818 C CA . ASN A 1 106 ? 11.524 -15.553 -5.560 1.00 92.50 106 ASN A CA 1
ATOM 819 C C . ASN A 1 106 ? 11.079 -14.277 -4.841 1.00 92.50 106 ASN A C 1
ATOM 821 O O . ASN A 1 106 ? 10.846 -13.234 -5.455 1.00 92.50 106 ASN A O 1
ATOM 825 N N . TRP A 1 107 ? 11.037 -14.353 -3.512 1.00 91.25 107 TRP A N 1
ATOM 826 C CA . TRP A 1 107 ? 10.751 -13.219 -2.639 1.00 91.25 107 TRP A CA 1
ATOM 827 C C . TRP A 1 107 ? 12.045 -12.596 -2.117 1.00 91.25 107 TRP A C 1
ATOM 829 O O . TRP A 1 107 ? 12.808 -13.224 -1.383 1.00 91.25 107 TRP A O 1
ATOM 839 N N . TYR A 1 108 ? 12.258 -11.328 -2.449 1.00 87.56 108 TYR A N 1
ATOM 840 C CA . TYR A 1 108 ? 13.412 -10.541 -2.032 1.00 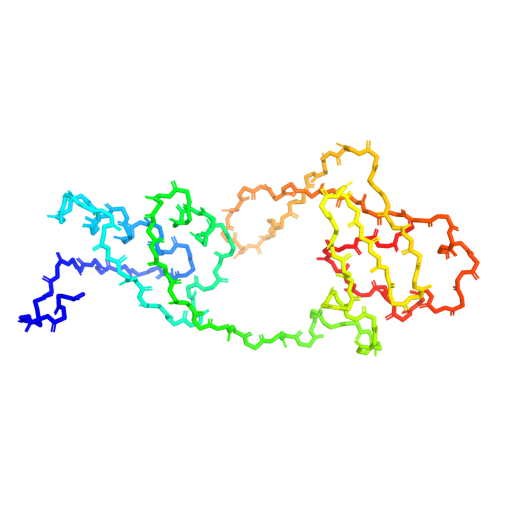87.56 108 TYR A CA 1
ATOM 841 C C . TYR A 1 108 ? 13.041 -9.646 -0.849 1.00 87.56 108 TYR A C 1
ATOM 843 O O . TYR A 1 108 ? 12.010 -8.971 -0.856 1.00 87.56 108 TYR A O 1
ATOM 851 N N . LYS A 1 109 ? 13.891 -9.623 0.182 1.00 88.75 109 LYS A N 1
ATOM 852 C CA . LYS A 1 109 ? 13.725 -8.740 1.344 1.00 88.75 109 LYS A CA 1
ATOM 853 C C . LYS A 1 109 ? 14.296 -7.361 1.022 1.00 88.75 109 LYS A C 1
ATOM 855 O O . LYS A 1 109 ? 15.491 -7.237 0.773 1.00 88.75 109 LYS A O 1
ATOM 860 N N . LYS A 1 110 ? 13.461 -6.324 1.086 1.00 83.31 110 LYS A N 1
ATOM 861 C CA . LYS A 1 110 ? 13.892 -4.924 1.061 1.00 83.31 110 LYS A CA 1
ATOM 862 C C . LYS A 1 110 ? 13.879 -4.367 2.471 1.00 83.31 110 LYS A C 1
ATOM 864 O O . LYS A 1 110 ? 12.811 -4.077 3.019 1.00 83.31 110 LYS A O 1
ATOM 869 N N . ASP A 1 111 ? 15.066 -4.198 3.031 1.00 81.94 111 ASP A N 1
ATOM 870 C CA . ASP A 1 111 ? 15.227 -3.409 4.240 1.00 81.94 111 ASP A CA 1
ATOM 871 C C . ASP A 1 111 ? 15.274 -1.911 3.875 1.00 81.94 111 ASP A C 1
ATOM 873 O O . ASP A 1 111 ? 15.888 -1.512 2.885 1.00 81.94 111 ASP A O 1
ATOM 877 N N . ARG A 1 112 ? 14.549 -1.086 4.633 1.00 77.19 112 ARG A N 1
ATOM 878 C CA . ARG A 1 112 ? 14.530 0.382 4.513 1.00 77.19 112 ARG A CA 1
ATOM 879 C C . ARG A 1 112 ? 15.015 1.068 5.797 1.00 77.19 112 ARG A C 1
ATOM 881 O O . ARG A 1 112 ? 14.844 2.280 5.942 1.00 77.19 112 ARG A O 1
ATOM 888 N N . ASN A 1 113 ? 15.563 0.303 6.737 1.00 81.75 113 ASN A N 1
ATOM 889 C CA . ASN A 1 113 ? 16.138 0.796 7.974 1.00 81.75 113 ASN A CA 1
ATOM 890 C C . ASN A 1 113 ? 17.373 1.643 7.649 1.00 81.75 113 ASN A C 1
ATOM 892 O O . ASN A 1 113 ? 18.245 1.244 6.881 1.00 81.75 113 ASN A O 1
ATOM 896 N N . ALA A 1 114 ? 17.424 2.837 8.227 1.00 80.56 114 ALA A N 1
ATOM 897 C CA . ALA A 1 114 ? 18.538 3.766 8.107 1.00 80.56 114 ALA A CA 1
ATOM 898 C C . ALA A 1 114 ? 18.748 4.463 9.461 1.00 80.56 114 ALA A C 1
ATOM 900 O O . ALA A 1 114 ? 17.791 4.548 10.243 1.00 80.56 114 ALA A O 1
ATOM 901 N N . PRO A 1 115 ? 19.955 4.980 9.754 1.00 80.06 115 PRO A N 1
ATOM 902 C CA . PRO A 1 115 ? 20.206 5.729 10.982 1.00 80.06 115 PRO A CA 1
ATOM 903 C C . PRO A 1 115 ? 19.177 6.856 11.173 1.00 80.06 115 PRO A C 1
ATOM 905 O O . PRO A 1 115 ? 18.882 7.600 10.240 1.00 80.06 115 PRO A O 1
ATOM 908 N N . GLY A 1 116 ? 18.582 6.950 12.367 1.00 77.06 116 GLY A N 1
ATOM 909 C CA . GLY A 1 116 ? 17.550 7.948 12.688 1.00 77.06 116 GLY A CA 1
ATOM 910 C C . GLY A 1 116 ? 16.126 7.622 12.208 1.00 77.06 116 GLY A C 1
ATOM 911 O O . GLY A 1 116 ? 15.204 8.382 12.494 1.00 77.06 116 GLY A O 1
ATOM 912 N N . ARG A 1 117 ? 15.896 6.495 11.515 1.00 75.19 117 ARG A N 1
ATOM 913 C CA . ARG A 1 117 ? 14.545 6.004 11.182 1.00 75.19 117 ARG A CA 1
ATOM 914 C C . ARG A 1 117 ? 14.058 5.010 12.238 1.00 75.19 117 ARG A C 1
ATOM 916 O O . ARG A 1 117 ? 14.827 4.193 12.738 1.00 75.19 117 ARG A O 1
ATOM 923 N N . LYS A 1 118 ? 12.749 5.004 12.512 1.00 74.31 118 LYS A N 1
ATOM 924 C CA . LYS A 1 118 ? 12.111 3.930 13.289 1.00 74.31 118 LYS A CA 1
ATOM 925 C C . LYS A 1 118 ? 12.308 2.600 12.564 1.00 74.31 118 LYS A C 1
ATOM 927 O O . LYS A 1 118 ? 11.978 2.502 11.382 1.00 74.31 118 LYS A O 1
ATOM 932 N N . HIS A 1 119 ? 12.805 1.594 13.281 1.00 78.62 119 HIS A N 1
ATOM 933 C CA . HIS A 1 119 ? 13.011 0.266 12.717 1.00 78.62 119 HIS A CA 1
ATOM 934 C C . HIS A 1 119 ? 11.685 -0.308 12.203 1.00 78.62 119 HIS A C 1
ATOM 936 O O . HIS A 1 119 ? 10.659 -0.287 12.891 1.00 78.62 119 HIS A O 1
ATOM 942 N N . THR A 1 120 ? 11.703 -0.833 10.985 1.00 75.44 120 THR A N 1
ATOM 943 C CA . THR A 1 120 ? 10.555 -1.474 10.348 1.00 75.44 120 THR A CA 1
ATOM 944 C C . THR A 1 120 ? 10.923 -2.872 9.884 1.00 75.44 120 THR A C 1
ATOM 946 O O . THR A 1 120 ? 12.065 -3.134 9.516 1.00 75.44 120 THR A O 1
ATOM 949 N N . ALA A 1 121 ? 9.949 -3.783 9.928 1.00 79.19 121 ALA A N 1
ATOM 950 C CA . ALA A 1 121 ? 10.122 -5.101 9.337 1.00 79.19 121 ALA A CA 1
ATOM 951 C C . ALA A 1 121 ? 10.400 -4.959 7.827 1.00 79.19 121 ALA A C 1
ATOM 953 O O . ALA A 1 121 ? 9.791 -4.092 7.184 1.00 79.19 121 ALA A O 1
ATOM 954 N N . PRO A 1 122 ? 11.291 -5.790 7.260 1.00 81.38 122 PRO A N 1
ATOM 955 C CA . PRO A 1 122 ? 11.602 -5.742 5.841 1.00 81.38 122 PRO A CA 1
ATOM 956 C C . PRO A 1 122 ? 10.354 -6.046 5.011 1.00 81.38 122 PRO A C 1
ATOM 958 O O . PRO A 1 122 ? 9.548 -6.914 5.356 1.00 81.38 122 PRO A O 1
ATOM 961 N N . VAL A 1 123 ? 10.208 -5.338 3.894 1.00 82.38 123 VAL A N 1
ATOM 962 C CA . VAL A 1 123 ? 9.130 -5.590 2.935 1.00 82.38 123 VAL A CA 1
ATOM 963 C C . VAL A 1 123 ? 9.583 -6.689 1.983 1.00 82.38 123 VAL A C 1
ATOM 965 O O . VAL A 1 123 ? 10.706 -6.645 1.482 1.00 82.38 123 VAL A O 1
ATOM 968 N N . LEU A 1 124 ? 8.719 -7.668 1.727 1.00 84.50 124 LEU A N 1
ATOM 969 C CA . LEU A 1 124 ? 8.958 -8.673 0.696 1.00 84.50 124 LEU A CA 1
ATOM 970 C C . LEU A 1 124 ? 8.482 -8.140 -0.654 1.00 84.50 124 LEU A C 1
ATOM 972 O O . LEU A 1 124 ? 7.370 -7.623 -0.756 1.00 84.50 124 LEU A O 1
ATOM 976 N N . MET A 1 125 ? 9.316 -8.277 -1.679 1.00 8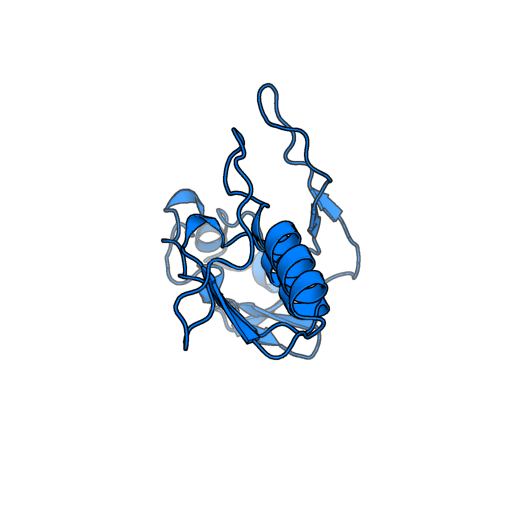6.75 125 MET A N 1
ATOM 977 C CA . MET A 1 125 ? 8.962 -7.947 -3.056 1.00 86.75 125 MET A CA 1
ATOM 978 C C . MET A 1 125 ? 9.316 -9.093 -3.996 1.00 86.75 125 MET A C 1
ATOM 980 O O . MET A 1 125 ? 10.244 -9.854 -3.729 1.00 86.75 125 MET A O 1
ATOM 984 N N . GLN A 1 126 ? 8.615 -9.165 -5.119 1.00 89.12 126 GLN A N 1
ATOM 985 C CA . GLN A 1 126 ? 9.045 -9.950 -6.269 1.00 89.12 126 GLN A CA 1
ATOM 986 C C . GLN A 1 126 ? 9.471 -9.012 -7.393 1.00 89.12 126 GLN A C 1
ATOM 988 O O . GLN A 1 126 ? 8.960 -7.898 -7.509 1.00 89.12 126 GLN A O 1
ATOM 993 N N . GLN A 1 127 ? 10.407 -9.472 -8.215 1.00 88.12 127 GLN A N 1
ATOM 994 C CA . GLN A 1 127 ? 10.865 -8.739 -9.390 1.00 88.12 127 GLN A CA 1
ATOM 995 C C . GLN A 1 127 ? 10.176 -9.300 -10.632 1.00 88.12 127 GLN A C 1
ATOM 997 O O . GLN A 1 127 ? 10.195 -10.510 -10.855 1.00 88.12 127 GLN A O 1
ATOM 1002 N N . PHE A 1 128 ? 9.614 -8.416 -11.451 1.00 89.38 128 PHE A N 1
ATOM 1003 C CA . PHE A 1 128 ? 8.966 -8.760 -12.711 1.00 89.38 128 PHE A CA 1
ATOM 1004 C C . PHE A 1 128 ? 9.846 -8.286 -13.858 1.00 89.38 128 PHE A C 1
ATOM 1006 O O . PHE A 1 128 ? 10.161 -7.105 -13.946 1.00 89.38 128 PHE A O 1
ATOM 1013 N N . LYS A 1 129 ? 10.258 -9.211 -14.724 1.00 88.38 129 LYS A N 1
ATOM 1014 C CA . LYS A 1 129 ? 11.266 -8.968 -15.760 1.00 88.38 129 LYS A CA 1
ATOM 1015 C C . LYS A 1 129 ? 10.799 -9.479 -17.111 1.00 88.38 129 LYS A C 1
ATOM 1017 O O . LYS A 1 129 ? 9.940 -10.356 -17.195 1.00 88.38 129 LYS A O 1
ATOM 1022 N N . THR A 1 130 ? 11.388 -8.944 -18.172 1.00 89.56 130 THR A N 1
ATOM 1023 C CA . THR A 1 130 ? 11.163 -9.404 -19.544 1.00 89.56 130 THR A CA 1
ATOM 1024 C C . THR A 1 130 ? 12.452 -9.303 -20.346 1.00 89.56 130 THR A C 1
ATOM 1026 O O . THR A 1 130 ? 13.225 -8.360 -20.192 1.00 89.56 130 THR A O 1
ATOM 1029 N N . THR A 1 131 ? 12.711 -10.270 -21.226 1.00 89.44 131 THR A N 1
ATOM 1030 C CA . THR A 1 131 ? 13.911 -10.253 -22.077 1.00 89.44 131 THR A CA 1
ATOM 1031 C C . THR A 1 131 ? 13.876 -9.131 -23.112 1.00 89.44 131 THR A C 1
ATOM 1033 O O . THR A 1 131 ? 14.938 -8.703 -23.561 1.00 89.44 131 THR A O 1
ATOM 1036 N N . ALA A 1 132 ? 12.687 -8.605 -23.427 1.00 88.38 132 ALA A N 1
ATOM 1037 C CA . ALA A 1 132 ? 12.505 -7.463 -24.318 1.00 88.38 132 ALA A CA 1
ATOM 1038 C C . ALA A 1 132 ? 13.239 -6.202 -23.827 1.00 88.38 132 ALA A C 1
ATOM 1040 O O . ALA A 1 132 ? 13.714 -5.412 -24.640 1.00 88.38 132 ALA A O 1
ATOM 1041 N N . CYS A 1 133 ? 13.424 -6.043 -22.508 1.00 86.19 133 CYS A N 1
ATOM 1042 C CA . CYS A 1 133 ? 14.140 -4.907 -21.923 1.00 86.19 133 CYS A CA 1
ATOM 1043 C C . CYS A 1 133 ? 15.602 -4.806 -22.382 1.00 86.19 133 CYS A C 1
ATOM 1045 O O . CYS A 1 133 ? 16.127 -3.700 -22.465 1.00 86.19 133 CYS A O 1
ATOM 1047 N N . LYS A 1 134 ? 16.243 -5.922 -22.763 1.00 85.69 134 LYS A N 1
ATOM 1048 C CA . LYS A 1 134 ? 17.649 -5.938 -23.210 1.00 85.69 134 LYS A CA 1
ATOM 1049 C C . LYS A 1 134 ? 17.893 -5.147 -24.495 1.00 85.69 134 LYS A C 1
ATOM 1051 O O . LYS A 1 134 ? 19.001 -4.674 -24.713 1.00 85.69 134 LYS A O 1
ATOM 1056 N N . GLN A 1 135 ? 16.878 -5.045 -25.349 1.00 87.62 135 GLN A N 1
ATOM 1057 C CA . GLN A 1 135 ? 16.933 -4.336 -26.633 1.00 87.62 135 GLN A CA 1
ATOM 1058 C C . GLN A 1 135 ? 15.959 -3.150 -26.656 1.00 87.62 135 GLN A C 1
ATOM 1060 O O . GLN A 1 135 ? 15.683 -2.585 -27.711 1.00 87.62 135 GLN A O 1
ATOM 1065 N N . CYS A 1 136 ? 15.407 -2.782 -25.498 1.00 85.38 136 CYS A N 1
ATOM 1066 C CA . CYS A 1 136 ? 14.356 -1.786 -25.406 1.00 85.38 136 CYS A CA 1
ATOM 1067 C C . CYS A 1 136 ? 14.951 -0.369 -25.473 1.00 85.38 136 CYS A C 1
ATOM 1069 O O . CYS A 1 136 ? 15.692 0.017 -24.564 1.00 85.38 136 CYS A O 1
ATOM 1071 N N . PRO A 1 137 ? 14.603 0.445 -26.488 1.00 85.31 137 PRO A N 1
ATOM 1072 C CA . PRO A 1 137 ? 15.162 1.790 -26.647 1.00 85.31 137 PRO A CA 1
ATOM 1073 C C . PRO A 1 137 ? 14.726 2.757 -25.536 1.00 85.31 137 PRO A C 1
ATOM 1075 O O . PRO A 1 137 ? 15.366 3.780 -25.319 1.00 85.31 137 PRO A O 1
ATOM 1078 N N . VAL A 1 138 ? 13.651 2.427 -24.815 1.00 85.31 138 VAL A N 1
ATOM 1079 C CA . VAL A 1 138 ? 13.025 3.270 -23.785 1.00 85.31 138 VAL A CA 1
ATOM 1080 C C . VAL A 1 138 ? 13.309 2.783 -22.362 1.00 85.31 138 VAL A C 1
ATOM 1082 O O . VAL A 1 138 ? 12.677 3.244 -21.417 1.00 85.31 138 VAL A O 1
ATOM 1085 N N . LEU A 1 139 ? 14.263 1.865 -22.167 1.00 81.75 139 LEU A N 1
ATOM 1086 C CA . LEU A 1 139 ? 14.584 1.329 -20.838 1.00 81.75 139 LEU A CA 1
ATOM 1087 C C . LEU A 1 139 ? 14.906 2.441 -19.825 1.00 81.75 139 LEU A C 1
ATOM 1089 O O . LEU A 1 139 ? 14.415 2.421 -18.696 1.00 81.75 139 LEU A O 1
ATOM 1093 N N . ASN A 1 140 ? 15.675 3.448 -20.246 1.00 79.94 140 ASN A N 1
ATOM 1094 C CA . ASN A 1 140 ? 16.081 4.565 -19.388 1.00 79.94 140 ASN A CA 1
ATOM 1095 C C . ASN A 1 140 ? 14.898 5.437 -18.934 1.00 79.94 140 ASN A C 1
ATOM 1097 O O . ASN A 1 140 ? 14.980 6.093 -17.895 1.00 79.94 140 ASN A O 1
ATOM 1101 N N . ASN A 1 141 ? 13.771 5.387 -19.648 1.00 78.94 141 ASN A N 1
ATOM 1102 C CA . ASN A 1 141 ? 12.561 6.124 -19.298 1.00 78.94 141 ASN A CA 1
ATOM 1103 C C . ASN A 1 141 ? 11.819 5.491 -18.110 1.00 78.94 141 ASN A C 1
ATOM 1105 O O . ASN A 1 141 ? 11.005 6.170 -17.496 1.00 78.94 141 ASN A O 1
ATOM 1109 N N . ALA A 1 142 ? 12.127 4.240 -17.739 1.00 70.38 142 ALA A N 1
ATOM 1110 C CA . ALA A 1 142 ? 11.477 3.502 -16.646 1.00 70.38 142 ALA A CA 1
ATOM 1111 C C . ALA A 1 142 ? 12.355 3.324 -15.379 1.00 70.38 142 ALA A C 1
ATOM 1113 O O . ALA A 1 142 ? 11.881 2.846 -14.349 1.00 70.38 142 ALA A O 1
ATOM 1114 N N . GLN A 1 143 ? 13.635 3.720 -15.410 1.00 59.31 143 GLN A N 1
ATOM 1115 C CA . GLN A 1 143 ? 14.657 3.319 -14.421 1.00 59.31 143 GLN A CA 1
ATOM 1116 C C . GLN A 1 143 ? 14.514 3.884 -12.992 1.00 59.31 143 GLN A C 1
ATOM 1118 O O . GLN A 1 143 ? 15.171 3.382 -12.081 1.00 59.31 143 GLN A O 1
ATOM 1123 N N . LYS A 1 144 ? 13.681 4.906 -12.740 1.00 49.59 144 LYS A N 1
ATOM 1124 C CA . LYS A 1 144 ? 13.553 5.491 -11.381 1.00 49.59 144 LYS A CA 1
ATOM 1125 C C . LYS A 1 144 ? 12.593 4.747 -10.450 1.00 49.59 144 LYS A C 1
ATOM 1127 O O . LYS A 1 144 ? 12.455 5.120 -9.285 1.00 49.59 144 LYS A O 1
ATOM 1132 N N . ILE A 1 145 ? 11.935 3.693 -10.917 1.00 49.81 145 ILE A N 1
ATOM 1133 C CA . ILE A 1 145 ? 10.863 3.059 -10.157 1.00 49.81 145 ILE A CA 1
ATOM 1134 C C . ILE A 1 145 ? 11.420 2.039 -9.151 1.00 49.81 145 ILE A C 1
ATOM 1136 O O . ILE A 1 145 ? 11.683 0.877 -9.455 1.00 49.81 145 ILE A O 1
ATOM 1140 N N . GLN A 1 146 ? 11.522 2.450 -7.885 1.00 41.88 146 GLN A N 1
ATOM 1141 C CA . GLN A 1 146 ? 11.763 1.555 -6.749 1.00 41.88 146 GLN A CA 1
ATOM 1142 C C . GLN A 1 146 ? 10.476 0.819 -6.328 1.00 41.88 146 GLN A C 1
ATOM 1144 O O . GLN A 1 146 ? 9.932 1.067 -5.251 1.00 41.88 146 GLN A O 1
ATOM 1149 N N . GLY A 1 147 ? 9.995 -0.117 -7.144 1.00 40.81 147 GLY A N 1
ATOM 1150 C CA . GLY A 1 147 ? 8.808 -0.917 -6.797 1.00 40.81 147 GLY A CA 1
ATOM 1151 C C . GLY A 1 147 ? 8.413 -1.985 -7.812 1.00 40.81 147 GLY A C 1
ATOM 1152 O O . GLY A 1 147 ? 7.820 -2.985 -7.426 1.00 40.81 147 GLY A O 1
ATOM 1153 N N . ALA A 1 148 ? 8.812 -1.808 -9.068 1.00 39.03 148 ALA A N 1
ATOM 1154 C CA . ALA A 1 148 ? 8.729 -2.796 -10.130 1.00 39.03 148 ALA A CA 1
ATOM 1155 C C . ALA A 1 148 ? 10.065 -2.729 -10.872 1.00 39.03 148 ALA A C 1
ATOM 1157 O O . ALA A 1 148 ? 10.249 -1.907 -11.763 1.00 39.03 148 ALA A O 1
ATOM 1158 N N . GLU A 1 149 ? 11.054 -3.496 -10.413 1.00 34.09 149 GLU A N 1
ATOM 1159 C CA . GLU A 1 149 ? 12.363 -3.531 -11.069 1.00 34.09 149 GLU A CA 1
ATOM 1160 C C . GLU A 1 149 ? 12.226 -4.200 -12.440 1.00 34.09 149 GLU A C 1
ATOM 1162 O O . GLU A 1 149 ? 12.320 -5.421 -12.557 1.00 34.09 149 GLU A O 1
ATOM 1167 N N . ALA A 1 150 ? 12.013 -3.375 -13.467 1.00 35.16 150 ALA A N 1
ATOM 1168 C CA . ALA A 1 150 ? 12.296 -3.711 -14.851 1.00 35.16 150 ALA A CA 1
ATOM 1169 C C . ALA A 1 150 ? 13.823 -3.745 -15.026 1.00 35.16 150 ALA A C 1
ATOM 1171 O O . ALA A 1 150 ? 14.459 -2.722 -15.285 1.00 35.16 150 ALA A O 1
ATOM 1172 N N . VAL A 1 151 ? 14.402 -4.929 -14.821 1.00 38.59 151 VAL A N 1
ATOM 1173 C CA . VAL A 1 151 ? 15.770 -5.280 -15.234 1.00 38.59 151 VAL A CA 1
ATOM 1174 C C . VAL A 1 151 ? 15.682 -6.363 -16.293 1.00 38.59 151 VAL A C 1
ATOM 1176 O O . VAL A 1 151 ? 14.981 -7.365 -16.027 1.00 38.59 151 VAL A O 1
#

pLDDT: mean 82.98, std 12.58, range [34.09, 94.06]

Radius of gyration: 19.65 Å; chains: 1; bounding box: 47×30×49 Å

Sequence (151 aa):
MDEKNKLIIDYKVTNNNDSKAMSGMLRRAKTILDSNEFAALYDKGYHTGSELKAAHLMGIEMLVAIPDISSASMAPDPAYNVSEFIYKDNHTYTCPQQHTLTTNGNWYKKDRNAPGRKHTAPVLMQQFKTTACKQCPVLNNAQKIQGAEAV

Foldseek 3Di:
DDPPPPDDQDDDDDPDFCAPVQLVVLVSSCVSVVDQPDEAEEECSDPDPVNVVSCVVVVHHYDYHHDDDDPLQAFQDNLQHPVQWDADPVGWTQGSVRDIWAFPPDWDWAAPDDPPDDGDGTDTATETEDPCLVVDPCVNRNCSHPHHDHD